Protein AF-A0A4Z1SXY8-F1 (afdb_monomer_lite)

Radius of gyration: 13.56 Å; chains: 1; bounding box: 21×25×42 Å

Sequence (48 aa):
MEPIVYICAICGTEVQLSSSTAVACSANPAHKVLYKKRARRPLIYKAI

Secondary structure (DSSP, 8-state):
-PPPEEEETTT--EEE--TTS-S--SS-TT---EEEPPPSSPPP----

Organism: Giardia muris (NCBI:txid5742)

InterPro domains:
  IPR006591 RNA polymerase archaeal subunit P/eukaryotic subunit RPABC4 [PF03604] (6-38)
  IPR006591 RNA polymerase archaeal subunit P/eukaryotic subunit RPABC4 [SM00659] (4-48)
  IPR029040 RNA polymerase subunit RPABC4/transcription elongation factor Spt4 [SSF63393] (3-47)

Foldseek 3Di:
DDFWWKAFPPPRDIDGDDPPDQQADPVDRVGRDIHTDDDPDDDDDDDD

pLDDT: mean 89.76, std 6.69, range [60.88, 96.31]

Structure (mmCIF, N/CA/C/O backbone):
data_AF-A0A4Z1SXY8-F1
#
_entry.id   AF-A0A4Z1SXY8-F1
#
loop_
_atom_site.group_PDB
_atom_site.id
_atom_site.type_symbol
_atom_site.label_atom_id
_atom_site.label_alt_id
_atom_site.label_comp_id
_atom_site.label_asym_id
_atom_site.label_entity_id
_atom_site.label_seq_id
_atom_site.pdbx_PDB_ins_code
_a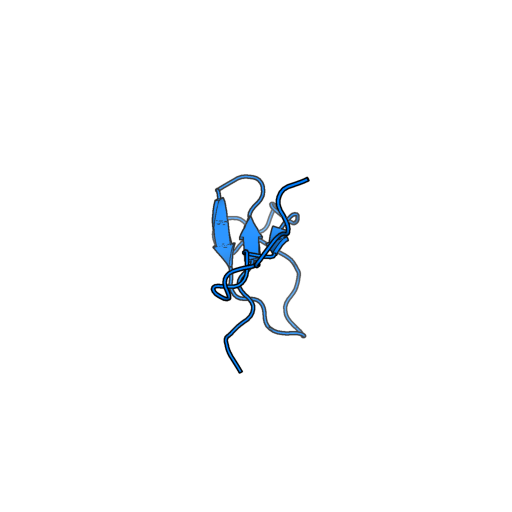tom_site.Cartn_x
_atom_site.Cartn_y
_atom_site.Cartn_z
_atom_site.occupancy
_atom_site.B_iso_or_equiv
_atom_site.auth_seq_id
_atom_site.auth_comp_id
_atom_site.auth_asym_id
_atom_site.auth_atom_id
_atom_site.pdbx_PDB_model_num
ATOM 1 N N . MET A 1 1 ? 7.441 -17.349 -0.943 1.00 60.88 1 MET A N 1
ATOM 2 C CA . MET A 1 1 ? 6.557 -16.218 -1.301 1.00 60.88 1 MET A CA 1
ATOM 3 C C . MET A 1 1 ? 7.067 -15.010 -0.528 1.00 60.88 1 MET A C 1
ATOM 5 O O . MET A 1 1 ? 7.214 -15.141 0.680 1.00 60.88 1 MET A O 1
ATOM 9 N N . GLU A 1 2 ? 7.441 -13.903 -1.177 1.00 71.56 2 GLU A N 1
ATOM 10 C CA . GLU A 1 2 ? 7.807 -12.685 -0.430 1.00 71.56 2 GLU A CA 1
ATOM 11 C C . GLU A 1 2 ? 6.554 -12.108 0.256 1.00 71.56 2 GLU A C 1
ATOM 13 O O . GLU A 1 2 ? 5.477 -12.137 -0.350 1.00 71.56 2 GLU A O 1
ATOM 18 N N . PRO A 1 3 ? 6.655 -11.606 1.500 1.00 79.75 3 PRO A N 1
ATOM 19 C CA . PRO A 1 3 ? 5.512 -11.028 2.196 1.00 79.75 3 PRO A CA 1
ATOM 20 C C . PRO A 1 3 ? 5.027 -9.760 1.481 1.00 79.75 3 PRO A C 1
ATOM 22 O O . PRO A 1 3 ? 5.825 -8.919 1.062 1.00 79.75 3 PRO A O 1
ATOM 25 N N . ILE A 1 4 ? 3.706 -9.608 1.348 1.00 86.62 4 ILE A N 1
ATOM 26 C CA . ILE A 1 4 ? 3.107 -8.389 0.797 1.00 86.62 4 ILE A CA 1
ATOM 27 C C . ILE A 1 4 ? 3.204 -7.295 1.859 1.00 86.62 4 ILE A C 1
ATOM 29 O O . ILE A 1 4 ? 2.601 -7.394 2.926 1.00 86.62 4 ILE A O 1
ATOM 33 N N . VAL A 1 5 ? 3.956 -6.244 1.546 1.00 91.75 5 VAL A N 1
ATOM 34 C CA . VAL A 1 5 ? 4.110 -5.075 2.412 1.00 91.75 5 VAL A CA 1
ATOM 35 C C . VAL A 1 5 ? 3.210 -3.954 1.909 1.00 91.75 5 VAL A C 1
ATOM 37 O O . VAL A 1 5 ? 3.155 -3.672 0.709 1.00 91.75 5 VAL A O 1
ATOM 40 N N . TYR A 1 6 ? 2.529 -3.298 2.835 1.00 94.19 6 TYR A N 1
ATOM 41 C CA . TYR A 1 6 ? 1.760 -2.089 2.601 1.00 94.19 6 TYR A CA 1
ATOM 42 C C . TYR A 1 6 ? 2.441 -0.888 3.258 1.00 94.19 6 TYR A C 1
ATOM 44 O O . TYR A 1 6 ? 3.280 -1.044 4.138 1.00 94.19 6 TYR A O 1
ATOM 52 N N . ILE A 1 7 ? 2.090 0.313 2.820 1.00 95.50 7 ILE A N 1
ATOM 53 C CA . ILE A 1 7 ? 2.611 1.580 3.326 1.00 95.50 7 ILE A CA 1
ATOM 54 C C . ILE A 1 7 ? 1.417 2.435 3.731 1.00 95.50 7 ILE A C 1
ATOM 56 O O . ILE A 1 7 ? 0.509 2.644 2.927 1.00 95.50 7 ILE A O 1
ATOM 60 N N . CYS A 1 8 ? 1.398 2.933 4.964 1.00 96.00 8 CYS A N 1
ATOM 61 C CA . CYS A 1 8 ? 0.333 3.828 5.403 1.00 96.00 8 CYS A CA 1
ATOM 62 C C . CYS A 1 8 ? 0.359 5.148 4.626 1.00 96.00 8 CYS A C 1
ATOM 64 O O . CYS A 1 8 ? 1.400 5.793 4.531 1.00 96.00 8 CYS A O 1
ATOM 66 N N . ALA A 1 9 ? -0.800 5.583 4.127 1.00 96.19 9 ALA A N 1
ATOM 67 C CA . ALA A 1 9 ? -0.921 6.819 3.356 1.00 96.19 9 ALA A CA 1
ATOM 68 C C . ALA A 1 9 ? -0.601 8.094 4.159 1.00 96.19 9 ALA A C 1
ATOM 70 O O . ALA A 1 9 ? -0.288 9.116 3.561 1.00 96.19 9 ALA A O 1
ATOM 71 N N . ILE A 1 10 ? -0.702 8.040 5.492 1.00 96.31 10 ILE A N 1
ATOM 72 C CA . ILE A 1 10 ? -0.552 9.214 6.363 1.00 96.31 10 ILE A CA 1
ATOM 73 C C . ILE A 1 10 ? 0.837 9.246 7.002 1.00 96.31 10 ILE A C 1
ATOM 75 O O . ILE A 1 10 ? 1.547 10.236 6.879 1.00 96.31 10 ILE A O 1
ATOM 79 N N . CYS A 1 11 ? 1.250 8.168 7.676 1.00 94.50 11 CYS A N 1
ATOM 80 C CA . CYS A 1 11 ? 2.532 8.140 8.391 1.00 94.50 11 CYS A CA 1
ATOM 81 C C . CYS A 1 11 ? 3.679 7.491 7.603 1.00 94.50 11 CYS A C 1
ATOM 83 O O . CYS A 1 11 ? 4.800 7.464 8.099 1.00 94.50 11 CYS A O 1
ATOM 85 N N . GLY A 1 12 ? 3.423 6.923 6.419 1.00 94.06 12 GLY A N 1
ATOM 86 C CA . GLY A 1 12 ? 4.457 6.299 5.582 1.00 94.06 12 GLY A CA 1
ATOM 87 C C . GLY A 1 12 ? 5.067 5.014 6.153 1.00 94.06 12 GLY A C 1
ATOM 88 O O . GLY A 1 12 ? 5.990 4.461 5.562 1.00 94.06 12 GLY A O 1
ATOM 89 N N . THR A 1 13 ? 4.569 4.524 7.291 1.00 94.06 13 THR A N 1
ATOM 90 C CA . THR A 1 13 ? 5.094 3.316 7.936 1.00 94.06 13 THR A CA 1
ATOM 91 C C . THR A 1 13 ? 4.752 2.064 7.139 1.00 94.06 13 THR A C 1
ATOM 93 O O . THR A 1 13 ? 3.677 1.956 6.539 1.00 94.06 13 THR A O 1
ATOM 96 N N . GLU A 1 14 ? 5.679 1.109 7.140 1.00 93.75 14 GLU A N 1
ATOM 97 C CA . GLU A 1 14 ? 5.470 -0.194 6.522 1.00 93.75 14 GLU A CA 1
ATOM 98 C C . GLU A 1 14 ? 4.621 -1.082 7.428 1.00 93.75 14 GLU A C 1
ATOM 100 O O . GLU A 1 14 ? 4.878 -1.224 8.623 1.00 93.75 14 GLU A O 1
ATOM 105 N N . VAL A 1 15 ? 3.605 -1.696 6.836 1.00 93.06 15 VAL A N 1
ATOM 106 C CA . VAL A 1 15 ? 2.650 -2.563 7.516 1.00 93.06 15 VAL A CA 1
ATOM 107 C C . VAL A 1 15 ? 2.613 -3.889 6.776 1.00 93.06 15 VAL A C 1
ATOM 109 O O . VAL A 1 15 ? 2.371 -3.941 5.570 1.00 93.06 15 VAL A O 1
ATOM 112 N N . GLN A 1 16 ? 2.848 -4.976 7.501 1.00 90.69 16 GLN A N 1
ATOM 113 C CA . GLN A 1 16 ? 2.617 -6.324 6.999 1.00 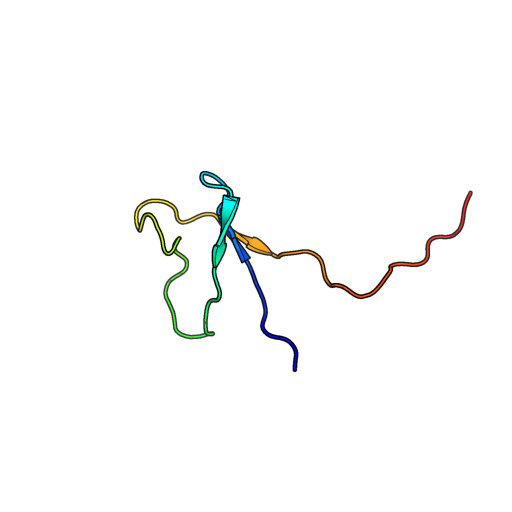90.69 16 GLN A CA 1
ATOM 114 C C . GLN A 1 16 ? 1.251 -6.778 7.497 1.00 90.69 16 GLN A C 1
ATOM 116 O O . GLN A 1 16 ? 1.040 -6.898 8.701 1.00 90.69 16 GLN A O 1
ATOM 121 N N . LEU A 1 17 ? 0.320 -6.990 6.571 1.00 85.44 17 LEU A N 1
ATOM 122 C CA . LEU A 1 17 ? -1.009 -7.506 6.883 1.00 85.44 17 LEU A CA 1
ATOM 123 C C . LEU A 1 17 ? -1.094 -8.973 6.478 1.00 85.44 17 LEU A C 1
ATOM 125 O O . LEU A 1 17 ? -0.635 -9.352 5.398 1.00 85.44 17 LEU A O 1
ATOM 129 N N . SER A 1 18 ? -1.718 -9.784 7.328 1.00 83.56 18 SER A N 1
ATOM 130 C CA . SER A 1 18 ? -2.191 -11.107 6.93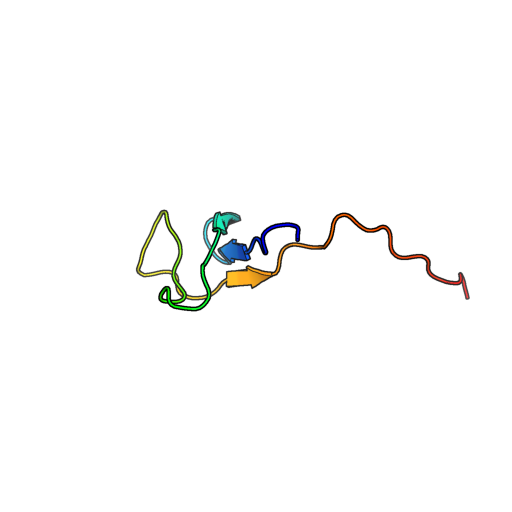6 1.00 83.56 18 SER A CA 1
ATOM 131 C C . SER A 1 18 ? -3.580 -10.995 6.295 1.00 83.56 18 SER A C 1
ATOM 133 O O . SER A 1 18 ? -4.270 -9.981 6.419 1.00 83.56 18 SER A O 1
ATOM 135 N N . SER A 1 19 ? -4.020 -12.041 5.599 1.00 80.94 19 SER A N 1
ATOM 136 C CA . SER A 1 19 ? -5.309 -12.053 4.893 1.00 80.94 19 SER A CA 1
ATOM 137 C C . SER A 1 19 ? -6.534 -11.915 5.805 1.00 80.94 19 SER A C 1
ATOM 139 O O . SER A 1 19 ? -7.597 -11.544 5.320 1.00 80.94 19 SER A O 1
ATOM 141 N N . SER A 1 20 ? -6.405 -12.208 7.103 1.00 84.31 20 SER A N 1
ATOM 142 C CA . SER A 1 20 ? -7.494 -12.117 8.085 1.00 84.31 20 SER A CA 1
ATOM 143 C C . SER A 1 20 ? -7.421 -10.874 8.978 1.00 84.31 20 SER A C 1
ATOM 145 O O . SER A 1 20 ? -8.343 -10.629 9.754 1.00 84.31 20 SER A O 1
ATOM 147 N N . THR A 1 21 ? -6.336 -10.097 8.912 1.00 83.50 21 THR A N 1
ATOM 148 C CA . THR A 1 21 ? -6.184 -8.887 9.732 1.00 83.50 21 THR A CA 1
ATOM 149 C C . THR A 1 21 ? -6.955 -7.706 9.155 1.00 83.50 21 THR A C 1
ATOM 151 O O . THR A 1 21 ? -7.014 -7.519 7.941 1.00 83.50 21 THR A O 1
ATOM 154 N N . ALA A 1 22 ? -7.521 -6.881 10.038 1.00 87.06 22 ALA A N 1
ATOM 155 C CA . ALA A 1 22 ? -8.183 -5.644 9.645 1.00 87.06 22 ALA A CA 1
ATOM 156 C C . ALA A 1 22 ? -7.206 -4.696 8.928 1.00 87.06 22 ALA A C 1
ATOM 158 O O . ALA A 1 22 ? -6.039 -4.580 9.304 1.00 87.06 22 ALA A O 1
ATOM 159 N N . VAL A 1 23 ? -7.701 -3.985 7.913 1.00 90.12 23 VAL A N 1
ATOM 160 C CA . VAL A 1 23 ? -6.903 -3.014 7.156 1.00 90.12 23 VAL A CA 1
ATOM 161 C C . VAL A 1 23 ? -6.731 -1.741 7.988 1.00 90.12 23 VAL A C 1
ATOM 163 O O . VAL A 1 23 ? -7.588 -0.857 7.983 1.00 90.12 23 VAL A O 1
ATOM 166 N N . ALA A 1 24 ? -5.627 -1.664 8.728 1.00 93.00 24 ALA A N 1
ATOM 167 C CA . ALA A 1 24 ? -5.257 -0.503 9.529 1.00 93.00 24 ALA A CA 1
ATOM 168 C C . ALA A 1 24 ? -3.734 -0.369 9.650 1.00 93.00 24 ALA A C 1
ATOM 170 O O . ALA A 1 24 ? -2.984 -1.330 9.474 1.00 93.00 24 ALA A O 1
ATOM 171 N N . CYS A 1 25 ? -3.271 0.840 9.956 1.00 92.88 25 CYS A N 1
ATOM 172 C CA . CYS A 1 25 ? -1.871 1.095 10.258 1.00 92.88 25 CYS A CA 1
ATOM 173 C C . CYS A 1 25 ? -1.476 0.515 11.626 1.00 92.88 25 CYS A C 1
ATOM 175 O O . CYS A 1 25 ? -2.230 0.621 12.589 1.00 92.88 25 CYS A O 1
ATOM 177 N N . SER A 1 26 ? -0.252 -0.013 11.732 1.00 89.69 26 SER A N 1
ATOM 178 C CA . SER A 1 26 ? 0.308 -0.543 12.986 1.00 89.69 26 SER A CA 1
ATOM 179 C C . SER A 1 26 ? 0.549 0.542 14.041 1.00 89.69 26 SER A C 1
ATOM 181 O O . SER A 1 26 ? 0.285 0.326 15.217 1.00 89.69 26 SER A O 1
ATOM 183 N N . ALA A 1 27 ? 1.021 1.721 13.622 1.00 90.38 27 ALA A N 1
ATOM 184 C CA . ALA A 1 27 ? 1.307 2.838 14.525 1.00 90.38 27 ALA A CA 1
ATOM 185 C C . ALA A 1 27 ? 0.062 3.630 14.972 1.00 90.38 27 ALA A C 1
ATOM 187 O O . ALA A 1 27 ? 0.071 4.229 16.043 1.00 90.38 27 ALA A O 1
ATOM 188 N N . ASN A 1 28 ? -0.998 3.672 14.156 1.00 92.94 28 ASN A N 1
ATOM 189 C CA . ASN A 1 28 ? -2.235 4.381 14.488 1.00 92.94 28 ASN A CA 1
ATOM 190 C C . ASN A 1 28 ? -3.459 3.667 13.876 1.00 92.94 28 ASN A C 1
ATOM 192 O O . ASN A 1 28 ? -3.669 3.767 12.663 1.00 92.94 28 ASN A O 1
ATOM 196 N N . PRO A 1 29 ? -4.312 3.019 14.690 1.00 91.56 29 PRO A N 1
ATOM 197 C CA . PRO A 1 29 ? -5.493 2.295 14.212 1.00 91.56 29 PRO A CA 1
ATOM 198 C C . PRO A 1 29 ? -6.535 3.163 13.488 1.00 91.56 29 PRO A C 1
ATOM 200 O O . PRO A 1 29 ? -7.372 2.637 12.753 1.00 91.56 29 PRO A O 1
ATOM 203 N N . ALA A 1 30 ? -6.508 4.489 13.673 1.00 94.19 30 ALA A N 1
ATOM 204 C CA . ALA A 1 30 ? -7.405 5.403 12.968 1.00 94.19 30 ALA A CA 1
ATOM 205 C C . ALA A 1 30 ? -7.076 5.511 11.467 1.00 94.19 30 ALA A C 1
ATOM 207 O O .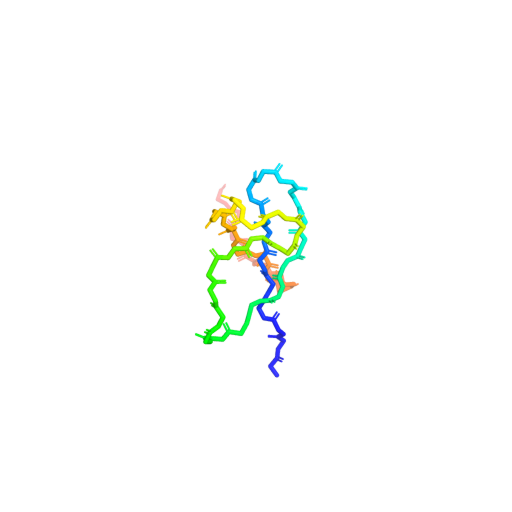 ALA A 1 30 ? -7.954 5.817 10.659 1.00 94.19 30 ALA A O 1
ATOM 208 N N . HIS A 1 31 ? -5.829 5.239 11.069 1.00 94.88 31 HIS A N 1
ATOM 209 C CA . HIS A 1 31 ? -5.410 5.286 9.671 1.00 94.88 31 HIS A CA 1
ATOM 210 C C . HIS A 1 31 ? -5.753 3.966 8.968 1.00 94.88 31 HIS A C 1
ATOM 212 O O . HIS A 1 31 ? -5.117 2.940 9.209 1.00 94.88 31 HIS A O 1
ATOM 218 N N . LYS A 1 32 ? -6.733 4.000 8.061 1.00 94.25 32 LYS A N 1
ATOM 219 C CA . LYS A 1 32 ? -7.254 2.804 7.363 1.00 94.25 32 LYS A CA 1
ATOM 220 C C . LYS A 1 32 ? -6.885 2.728 5.879 1.00 94.25 32 LYS A C 1
ATOM 222 O O . LYS A 1 32 ? -7.265 1.785 5.195 1.00 94.25 32 LYS A O 1
ATOM 227 N N . VAL A 1 33 ? -6.147 3.717 5.373 1.00 95.12 33 VAL A N 1
ATOM 228 C CA . VAL A 1 33 ? -5.715 3.771 3.970 1.00 95.12 33 VAL A CA 1
ATOM 229 C C . VAL A 1 33 ? -4.255 3.346 3.870 1.00 95.12 33 VAL A C 1
ATOM 231 O O . VAL A 1 33 ? -3.371 3.998 4.434 1.00 95.12 33 VAL A O 1
ATOM 234 N N . LEU A 1 34 ? -4.010 2.255 3.144 1.00 95.19 34 LEU A N 1
ATOM 235 C CA . LEU A 1 34 ? -2.683 1.686 2.929 1.00 95.19 34 LEU A CA 1
ATOM 236 C C . LEU A 1 34 ? -2.442 1.445 1.429 1.00 95.19 34 LEU A C 1
ATOM 238 O O . LEU A 1 34 ? -3.285 0.870 0.743 1.00 95.19 34 LEU A O 1
ATOM 242 N N . TYR A 1 35 ? -1.274 1.836 0.926 1.00 95.75 35 TYR A N 1
ATOM 243 C CA . TYR A 1 35 ? -0.828 1.558 -0.440 1.00 95.75 35 TYR A CA 1
ATOM 244 C C . TYR A 1 35 ? 0.007 0.282 -0.489 1.00 95.75 35 TYR A C 1
ATOM 246 O O . TYR A 1 35 ? 0.791 0.011 0.414 1.00 95.75 35 TYR A O 1
ATOM 254 N N . LYS A 1 36 ? -0.106 -0.507 -1.560 1.00 92.88 36 LYS A N 1
ATOM 255 C CA . LYS A 1 36 ? 0.751 -1.683 -1.753 1.00 92.88 36 LYS A CA 1
ATOM 256 C C . LYS A 1 36 ? 2.169 -1.239 -2.122 1.00 92.88 36 LYS A C 1
ATOM 258 O O . LYS A 1 36 ? 2.352 -0.499 -3.088 1.00 92.88 36 LYS A O 1
ATOM 263 N N . LYS A 1 37 ? 3.178 -1.715 -1.389 1.00 93.50 37 LYS A N 1
ATOM 264 C CA . LYS A 1 37 ? 4.584 -1.415 -1.682 1.00 93.50 37 LYS A CA 1
ATOM 265 C C . LYS A 1 37 ? 4.982 -2.007 -3.036 1.00 93.50 37 LYS A C 1
ATOM 267 O O . LYS A 1 37 ? 4.578 -3.116 -3.396 1.00 93.50 37 LYS A O 1
ATOM 272 N N . ARG A 1 38 ? 5.792 -1.261 -3.793 1.00 91.12 38 ARG A N 1
ATOM 273 C CA . ARG A 1 38 ? 6.313 -1.695 -5.095 1.00 91.12 38 ARG A CA 1
ATOM 274 C C . ARG A 1 38 ? 7.116 -2.989 -4.935 1.00 91.12 38 ARG A C 1
ATOM 276 O O . ARG A 1 38 ? 7.930 -3.113 -4.022 1.00 91.12 38 ARG A O 1
ATOM 283 N N . ALA A 1 39 ? 6.905 -3.931 -5.851 1.00 84.88 39 ALA A N 1
ATOM 284 C CA . ALA A 1 39 ? 7.705 -5.147 -5.918 1.00 84.88 39 ALA A CA 1
ATOM 285 C C . ALA A 1 39 ? 9.183 -4.814 -6.180 1.00 84.88 39 ALA A C 1
ATOM 287 O O . ALA A 1 39 ? 9.493 -3.902 -6.946 1.00 84.88 39 ALA A O 1
ATOM 288 N N . ARG A 1 40 ? 10.096 -5.599 -5.597 1.00 84.38 40 ARG A N 1
ATOM 289 C CA . ARG A 1 40 ? 11.545 -5.476 -5.845 1.00 84.38 40 ARG A CA 1
ATOM 290 C C . ARG A 1 40 ? 11.951 -5.903 -7.257 1.00 84.38 40 ARG A C 1
ATOM 292 O O . ARG A 1 40 ? 13.071 -5.643 -7.681 1.00 84.38 40 ARG A O 1
ATOM 299 N N . ARG A 1 41 ? 11.044 -6.552 -7.992 1.00 85.31 41 ARG A N 1
ATOM 300 C CA . ARG A 1 41 ? 11.279 -6.970 -9.371 1.00 85.31 41 ARG A CA 1
ATOM 301 C C . ARG A 1 41 ? 11.372 -5.733 -10.279 1.00 85.31 41 ARG A C 1
ATOM 303 O O . ARG A 1 41 ? 10.396 -4.980 -10.353 1.00 85.31 41 ARG A O 1
ATOM 310 N N . PRO A 1 42 ? 12.496 -5.530 -10.988 1.00 87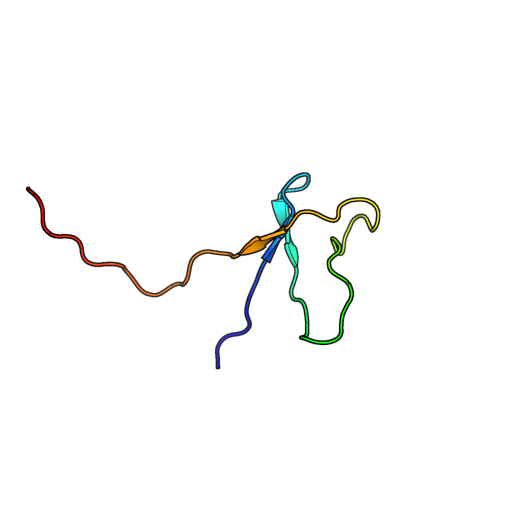.88 42 PRO A N 1
ATOM 311 C CA . PRO A 1 42 ? 12.619 -4.433 -11.935 1.00 87.88 42 PRO A CA 1
ATOM 312 C C . PRO A 1 42 ? 11.596 -4.606 -13.060 1.00 87.88 42 PRO A C 1
ATOM 314 O O . PRO A 1 42 ? 11.366 -5.713 -13.553 1.00 87.88 42 PRO A O 1
ATOM 317 N N . LEU A 1 43 ? 10.968 -3.499 -13.446 1.00 90.56 43 LEU A N 1
ATOM 318 C CA . LEU A 1 43 ? 10.069 -3.445 -14.593 1.00 90.56 43 LEU A CA 1
ATOM 319 C C . LEU A 1 43 ? 10.871 -2.931 -15.787 1.00 90.56 43 LEU A C 1
ATOM 321 O O . LEU A 1 43 ? 11.525 -1.895 -15.682 1.00 90.56 43 LEU A O 1
ATOM 325 N N . ILE A 1 44 ? 10.838 -3.676 -16.892 1.00 91.94 44 ILE A N 1
ATOM 326 C CA . ILE A 1 44 ? 11.513 -3.317 -18.141 1.00 91.94 44 ILE A CA 1
ATOM 327 C C . ILE A 1 44 ? 10.475 -2.661 -19.043 1.00 91.94 44 ILE A C 1
ATOM 329 O O . ILE A 1 44 ? 9.461 -3.276 -19.375 1.00 91.94 44 ILE A O 1
ATOM 333 N N . TYR A 1 45 ? 10.736 -1.420 -19.433 1.00 93.12 45 TYR A N 1
ATOM 334 C CA . TYR A 1 45 ? 9.883 -0.654 -20.335 1.00 93.12 45 TYR A CA 1
ATOM 335 C C . TYR A 1 45 ? 10.606 -0.434 -21.662 1.00 93.12 45 TYR A C 1
ATOM 337 O O . TYR A 1 45 ? 11.826 -0.270 -21.684 1.00 93.12 45 TYR A O 1
ATOM 345 N N . LYS A 1 46 ? 9.856 -0.425 -22.768 1.00 93.62 46 LYS A N 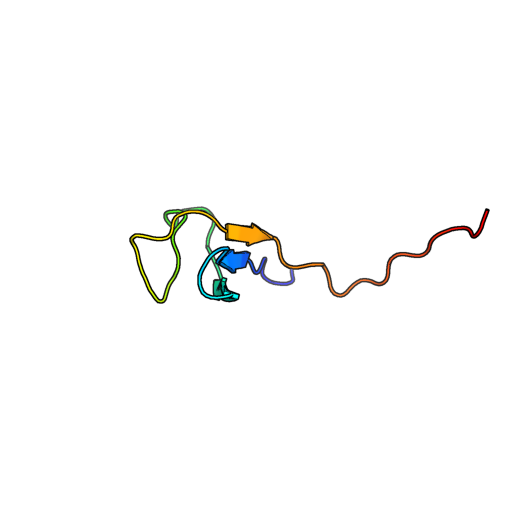1
ATOM 346 C CA . LYS A 1 46 ? 10.377 0.027 -24.063 1.00 93.62 46 LYS A CA 1
ATOM 347 C C . LYS A 1 46 ? 10.402 1.554 -24.062 1.00 93.62 46 LYS A C 1
ATOM 349 O O . LYS A 1 46 ? 9.395 2.165 -23.713 1.00 93.62 46 LYS A O 1
ATOM 354 N N . ALA A 1 47 ? 11.532 2.144 -24.439 1.00 93.25 47 ALA A N 1
ATOM 355 C CA . ALA A 1 47 ? 11.585 3.564 -24.761 1.00 93.25 47 ALA A CA 1
ATOM 356 C C . ALA A 1 47 ? 10.875 3.770 -26.109 1.00 93.25 47 ALA A C 1
ATOM 358 O O . ALA A 1 47 ? 11.183 3.055 -27.066 1.00 93.25 47 ALA A O 1
ATOM 359 N N . ILE A 1 48 ? 9.890 4.668 -26.135 1.00 82.38 48 ILE A N 1
ATOM 360 C CA . ILE A 1 48 ? 9.195 5.139 -27.342 1.00 82.38 48 ILE A CA 1
ATOM 361 C C . ILE A 1 48 ? 9.750 6.520 -27.661 1.00 82.38 48 ILE A C 1
ATOM 363 O O . ILE A 1 48 ? 9.920 7.293 -26.689 1.00 82.38 48 ILE A O 1
#